Protein AF-A0A382WI12-F1 (afdb_monomer)

pLDDT: mean 92.74, std 7.68, range [66.31, 97.69]

Solvent-accessible surface area (backbone atoms only — not comparable to full-atom values): 3462 Å² total; per-residue (Å²): 130,58,68,83,76,53,75,80,56,76,57,24,56,53,37,33,54,35,47,78,71,73,44,56,58,94,76,42,59,46,64,49,100,87,63,52,75,39,61,78,49,66,90,91,65,50,48,50,74,91,81,58,135

Nearest PDB structures (foldseek):
  5aj4-assembly1_Ad  TM=3.447E-01  e=2.531E+00  Sus scrofa
  8qrk-assembly1_U  TM=3.013E-01  e=6.125E+00  Homo sapiens

Radius of gyration: 12.66 Å; Cα contacts (8 Å, |Δi|>4): 58; chains: 1; bounding box: 26×21×36 Å

Structure (mmCIF, N/CA/C/O backbone):
data_AF-A0A382WI12-F1
#
_entry.id   AF-A0A382WI12-F1
#
loop_
_atom_site.group_PDB
_atom_site.id
_atom_site.type_symbol
_atom_site.label_atom_id
_atom_site.label_alt_id
_atom_site.label_comp_id
_atom_site.label_asym_id
_atom_site.label_entity_id
_atom_site.label_seq_id
_atom_site.pdbx_PDB_ins_code
_atom_site.Cartn_x
_atom_site.Cartn_y
_atom_site.Cartn_z
_atom_site.occupancy
_atom_site.B_iso_or_equiv
_atom_site.auth_seq_id
_atom_site.auth_comp_id
_atom_site.auth_asym_id
_atom_site.auth_atom_id
_atom_site.pdbx_PDB_model_num
ATOM 1 N N . PRO A 1 1 ? -16.624 6.757 14.095 1.00 66.31 1 PRO A N 1
ATOM 2 C CA . PRO A 1 1 ? -16.860 5.373 13.644 1.00 66.31 1 PRO A CA 1
ATOM 3 C C . PRO A 1 1 ? -15.795 4.445 14.218 1.00 66.31 1 PRO A C 1
ATOM 5 O O . PRO A 1 1 ? -14.604 4.675 14.027 1.00 66.31 1 PRO A O 1
ATOM 8 N N . GLU A 1 2 ? -16.236 3.447 14.967 1.00 67.94 2 GLU A N 1
ATOM 9 C CA . GLU A 1 2 ? -15.380 2.353 15.408 1.00 67.94 2 GLU A CA 1
ATOM 10 C C . GLU A 1 2 ? -15.003 1.469 14.201 1.00 67.94 2 GLU A C 1
ATOM 12 O O . GLU A 1 2 ? -15.693 1.501 13.178 1.00 67.94 2 GLU A O 1
ATOM 17 N N . PRO A 1 3 ? -13.931 0.657 14.272 1.00 67.19 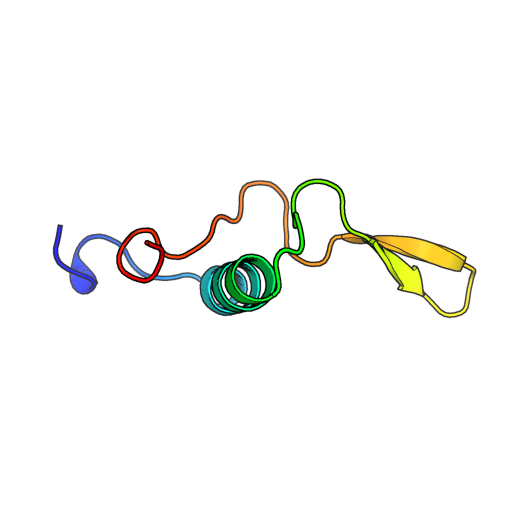3 PRO A N 1
ATOM 18 C CA . PRO A 1 3 ? -13.542 -0.238 13.174 1.00 67.19 3 PRO A CA 1
ATOM 19 C C . PRO A 1 3 ? -14.667 -1.179 12.712 1.00 67.19 3 PRO A C 1
ATOM 21 O O . PRO A 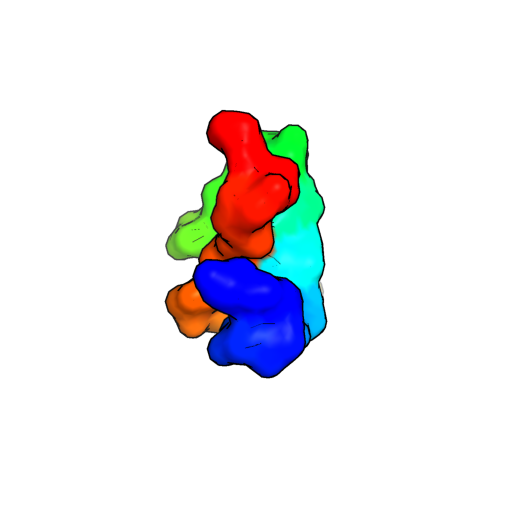1 3 ? -14.701 -1.590 11.555 1.00 67.19 3 PRO A O 1
ATOM 24 N N . VAL A 1 4 ? -15.613 -1.491 13.603 1.00 76.88 4 VAL A N 1
ATOM 25 C CA . VAL A 1 4 ? -16.805 -2.289 13.289 1.00 76.88 4 VAL A CA 1
ATOM 26 C C . VAL A 1 4 ? -17.827 -1.526 12.433 1.00 76.88 4 VAL A C 1
ATOM 28 O O . VAL A 1 4 ? -18.507 -2.141 11.617 1.00 76.88 4 VAL A O 1
ATOM 31 N N . ASP A 1 5 ? -17.888 -0.194 12.549 1.00 83.75 5 ASP A N 1
ATOM 32 C CA . ASP A 1 5 ? -18.794 0.670 11.774 1.00 83.75 5 ASP A CA 1
ATOM 33 C C . ASP A 1 5 ? -18.302 0.881 10.335 1.00 83.75 5 ASP A C 1
ATOM 35 O O . ASP A 1 5 ? -19.065 1.266 9.445 1.00 83.75 5 ASP A O 1
ATOM 39 N N . ARG A 1 6 ? -17.002 0.664 10.098 1.00 84.25 6 ARG A N 1
ATOM 40 C CA . ARG A 1 6 ? -16.353 0.791 8.792 1.00 84.25 6 ARG A CA 1
ATOM 41 C C . ARG A 1 6 ? -15.409 -0.398 8.577 1.00 84.25 6 ARG A C 1
ATOM 43 O O . ARG A 1 6 ? -14.213 -0.268 8.844 1.00 84.25 6 ARG A O 1
ATOM 50 N N . PRO A 1 7 ? -15.915 -1.534 8.066 1.00 87.38 7 PRO 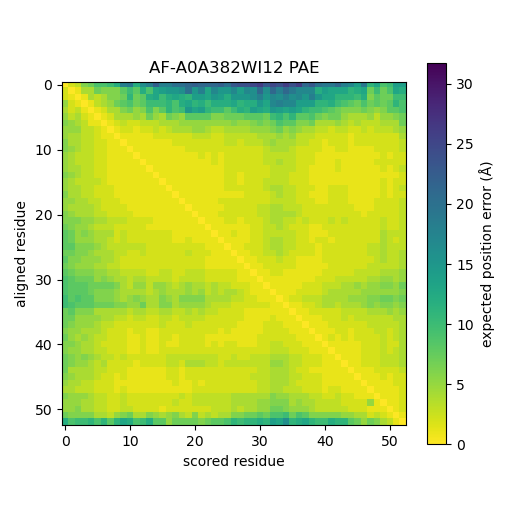A N 1
ATOM 51 C CA . PRO A 1 7 ? -15.088 -2.710 7.850 1.00 87.38 7 PRO A CA 1
ATOM 52 C C . PRO A 1 7 ? -13.938 -2.401 6.889 1.00 87.38 7 PRO A C 1
ATOM 54 O O . PRO A 1 7 ? -14.123 -1.761 5.850 1.00 87.38 7 PRO A O 1
ATOM 57 N N . VAL A 1 8 ? -12.753 -2.883 7.253 1.00 91.00 8 VAL A N 1
ATOM 58 C CA . VAL A 1 8 ? -11.518 -2.696 6.492 1.00 91.00 8 VAL A CA 1
ATOM 59 C C . VAL A 1 8 ? -11.437 -3.738 5.382 1.00 91.00 8 VAL A C 1
ATOM 61 O O . VAL A 1 8 ? -11.547 -4.941 5.627 1.00 91.00 8 VAL A O 1
ATOM 64 N N . LYS A 1 9 ? -11.200 -3.291 4.148 1.00 93.62 9 LYS A N 1
ATOM 65 C CA . LYS A 1 9 ? -10.847 -4.184 3.041 1.00 93.62 9 LYS A CA 1
ATOM 66 C C . LYS A 1 9 ? -9.385 -4.583 3.163 1.00 93.62 9 LYS A C 1
ATOM 68 O O . LYS A 1 9 ? -8.532 -3.758 3.472 1.00 93.62 9 LYS A O 1
ATOM 73 N N . PHE A 1 10 ? -9.062 -5.818 2.795 1.00 95.31 10 PHE A N 1
ATOM 74 C CA . PHE A 1 10 ? -7.681 -6.303 2.854 1.00 95.31 10 PHE A CA 1
ATOM 75 C C . PHE A 1 10 ? -6.697 -5.425 2.056 1.00 95.31 10 PHE A C 1
ATOM 77 O O . PHE A 1 10 ? -5.591 -5.157 2.513 1.00 95.31 10 PHE A O 1
ATOM 84 N N . GLN A 1 11 ? -7.120 -4.880 0.910 1.00 97.19 11 GLN A N 1
ATOM 85 C CA . GLN A 1 11 ? -6.280 -3.972 0.124 1.00 97.19 11 GLN A CA 1
ATOM 86 C C . GLN A 1 11 ? -5.985 -2.623 0.812 1.00 97.19 11 GLN A C 1
ATOM 88 O O . GLN A 1 11 ? -4.969 -2.003 0.504 1.00 97.19 11 GLN A O 1
ATOM 93 N N . GLU A 1 12 ? -6.798 -2.177 1.777 1.00 96.69 12 GLU A N 1
ATOM 94 C CA . GLU A 1 12 ? -6.499 -0.967 2.563 1.00 96.69 12 GLU A CA 1
ATOM 95 C C . GLU A 1 12 ? -5.276 -1.171 3.471 1.00 96.69 12 GLU A C 1
ATOM 97 O O . GLU A 1 12 ? -4.545 -0.217 3.740 1.00 96.69 12 GLU A O 1
ATOM 102 N N . VAL A 1 13 ? -4.984 -2.414 3.877 1.00 96.56 13 VAL A N 1
ATOM 103 C CA . VAL A 1 13 ? -3.753 -2.755 4.610 1.00 96.56 13 VAL A CA 1
ATOM 104 C C . VAL A 1 13 ? -2.529 -2.493 3.731 1.00 96.56 13 VAL A C 1
ATOM 106 O O . VAL A 1 13 ? -1.596 -1.811 4.155 1.00 96.56 13 VAL A O 1
ATOM 109 N N . PHE A 1 14 ? -2.555 -2.950 2.475 1.00 97.69 14 PHE A N 1
ATOM 110 C CA . PHE A 1 14 ? -1.471 -2.697 1.521 1.00 97.69 14 PHE A CA 1
ATOM 111 C C 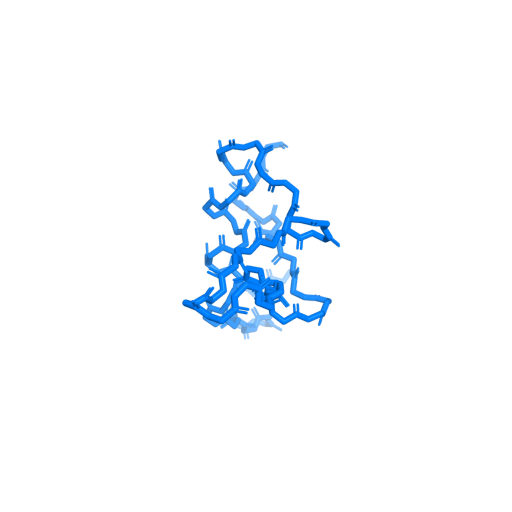. PHE A 1 14 ? -1.349 -1.220 1.159 1.00 97.69 14 PHE A C 1
ATOM 113 O O . PHE A 1 14 ? -0.242 -0.692 1.145 1.00 97.69 14 PHE A O 1
ATOM 120 N N . ALA A 1 15 ? -2.466 -0.524 0.926 1.00 97.38 15 ALA A N 1
ATOM 121 C CA . ALA A 1 15 ? -2.434 0.913 0.666 1.00 97.38 15 ALA A CA 1
ATOM 122 C C . ALA A 1 15 ? -1.799 1.691 1.828 1.00 97.38 15 ALA A C 1
ATOM 124 O O . ALA A 1 15 ? -1.025 2.616 1.594 1.00 97.38 15 ALA A O 1
ATOM 125 N N . THR A 1 16 ? -2.061 1.281 3.072 1.00 97.38 16 THR A N 1
ATOM 126 C CA . THR A 1 16 ? -1.427 1.863 4.264 1.00 97.38 16 THR A CA 1
ATOM 127 C C . THR A 1 16 ? 0.074 1.595 4.291 1.00 97.38 16 THR A C 1
ATOM 129 O O . THR A 1 16 ? 0.852 2.531 4.460 1.00 97.38 16 THR A O 1
ATOM 132 N N . LEU A 1 17 ? 0.496 0.350 4.046 1.00 97.06 17 LEU A N 1
ATOM 133 C CA . LEU A 1 17 ? 1.914 -0.008 3.978 1.00 97.06 17 LEU A CA 1
ATOM 134 C C . LEU A 1 17 ? 2.655 0.806 2.908 1.00 97.06 17 LEU A C 1
ATOM 136 O O . LEU A 1 17 ? 3.700 1.387 3.188 1.00 97.06 17 LEU A O 1
ATOM 140 N N . TYR A 1 18 ? 2.106 0.888 1.695 1.00 97.12 18 TYR A N 1
ATOM 141 C CA . TYR A 1 18 ? 2.702 1.665 0.608 1.00 97.12 18 TYR A CA 1
ATOM 142 C C . TYR A 1 18 ? 2.759 3.160 0.934 1.00 97.12 18 TYR A C 1
ATOM 144 O O . TYR A 1 18 ? 3.776 3.795 0.663 1.00 97.12 18 TYR A O 1
ATOM 152 N N . ASN A 1 19 ? 1.735 3.707 1.595 1.00 96.69 19 ASN A N 1
ATOM 153 C CA . ASN A 1 19 ? 1.750 5.088 2.069 1.00 96.69 19 ASN A CA 1
ATOM 154 C C . ASN A 1 19 ? 2.880 5.342 3.081 1.00 96.69 19 ASN A C 1
ATOM 156 O O . ASN A 1 19 ? 3.598 6.329 2.949 1.00 96.69 19 ASN A O 1
ATOM 160 N N . CYS A 1 20 ? 3.097 4.440 4.045 1.00 96.25 20 CYS A N 1
ATOM 161 C CA . CYS A 1 20 ? 4.214 4.535 4.995 1.00 96.25 20 CYS A CA 1
ATOM 162 C C . CYS A 1 20 ? 5.590 4.497 4.309 1.00 96.25 20 CYS A C 1
ATOM 164 O O . CYS A 1 20 ? 6.552 5.058 4.826 1.00 96.25 20 CYS A O 1
ATOM 166 N N . LEU A 1 21 ? 5.679 3.865 3.137 1.00 96.25 21 LEU A N 1
ATOM 167 C CA . LEU A 1 21 ? 6.879 3.826 2.300 1.00 96.25 21 LEU A CA 1
ATOM 168 C C . LEU A 1 21 ? 6.991 5.026 1.339 1.00 96.25 21 LEU A C 1
ATOM 170 O O . LEU A 1 21 ? 7.912 5.068 0.525 1.00 96.25 21 LEU A O 1
ATOM 174 N N . GLY A 1 22 ? 6.063 5.987 1.395 1.00 95.88 22 GLY A N 1
ATOM 175 C CA . GLY A 1 22 ? 6.029 7.145 0.496 1.00 95.88 22 GLY A CA 1
ATOM 176 C C . GLY A 1 22 ? 5.599 6.815 -0.939 1.00 95.88 22 GLY A C 1
ATOM 177 O O . GLY A 1 22 ? 5.828 7.606 -1.853 1.00 95.88 22 GLY A O 1
ATOM 178 N N . ILE A 1 23 ? 4.986 5.651 -1.163 1.00 96.69 23 ILE A N 1
ATOM 179 C CA . ILE A 1 23 ? 4.550 5.192 -2.482 1.00 96.69 23 ILE A CA 1
ATOM 180 C C . ILE A 1 23 ? 3.104 5.630 -2.722 1.00 96.69 23 ILE A C 1
ATOM 182 O O . ILE A 1 23 ? 2.182 5.224 -2.015 1.00 96.69 23 ILE A O 1
ATOM 186 N N . ASN A 1 24 ? 2.890 6.420 -3.775 1.00 94.88 24 ASN A N 1
ATOM 187 C CA . ASN A 1 24 ? 1.555 6.836 -4.190 1.00 94.88 24 ASN A CA 1
ATOM 188 C C . ASN A 1 24 ? 0.851 5.720 -4.978 1.00 94.88 24 ASN A C 1
ATOM 190 O O . ASN A 1 24 ? 1.084 5.551 -6.175 1.00 94.88 24 ASN A O 1
ATOM 194 N N . THR A 1 25 ? -0.053 4.988 -4.330 1.00 95.19 25 THR A N 1
ATOM 195 C CA . THR A 1 25 ? -0.801 3.887 -4.959 1.00 95.19 25 THR A CA 1
ATOM 196 C C . THR A 1 25 ? -1.756 4.325 -6.073 1.00 95.19 25 THR A C 1
ATOM 198 O O . THR A 1 25 ? -2.157 3.486 -6.874 1.00 95.19 25 THR A O 1
ATOM 201 N N . ALA A 1 26 ? -2.096 5.617 -6.177 1.00 92.94 26 ALA A N 1
ATOM 2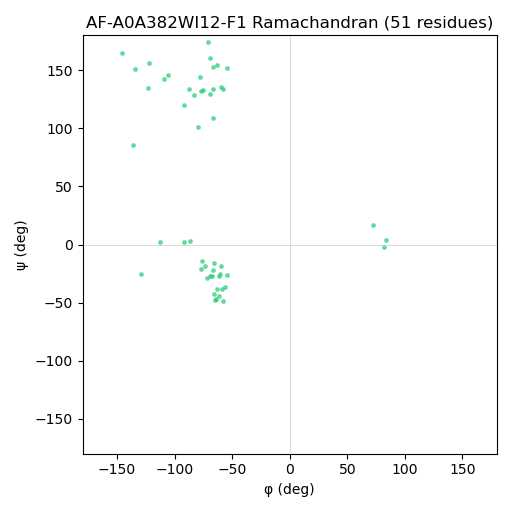02 C CA . ALA A 1 26 ? -2.947 6.132 -7.252 1.00 92.94 26 ALA A CA 1
ATOM 203 C C . ALA A 1 26 ? -2.227 6.194 -8.611 1.00 92.94 26 ALA A C 1
ATOM 205 O O . ALA A 1 26 ? -2.874 6.300 -9.652 1.00 92.94 26 ALA A O 1
ATOM 206 N N . THR A 1 27 ? -0.893 6.155 -8.612 1.00 95.56 27 THR A N 1
ATOM 207 C CA . THR A 1 27 ? -0.072 6.264 -9.828 1.00 95.56 27 THR A CA 1
ATOM 208 C C . THR A 1 27 ? 0.965 5.154 -9.952 1.00 95.56 27 THR A C 1
ATOM 210 O O . THR A 1 27 ? 1.373 4.826 -11.066 1.00 95.56 27 THR A O 1
ATOM 213 N N . ALA A 1 28 ? 1.390 4.562 -8.836 1.00 96.44 28 ALA A N 1
ATOM 214 C CA . ALA A 1 28 ? 2.376 3.498 -8.826 1.00 96.44 28 ALA A CA 1
ATOM 215 C C . ALA A 1 28 ? 1.835 2.226 -9.488 1.00 96.44 28 ALA A C 1
ATOM 217 O O . ALA A 1 28 ? 0.728 1.764 -9.202 1.00 96.44 28 ALA A O 1
ATOM 218 N N . THR A 1 29 ? 2.664 1.640 -10.347 1.00 97.00 29 THR A N 1
ATOM 219 C CA . THR A 1 29 ? 2.385 0.371 -11.015 1.00 97.00 29 THR A CA 1
ATOM 220 C C . THR A 1 29 ? 3.608 -0.532 -10.953 1.00 97.00 29 THR A C 1
ATOM 222 O O . THR A 1 29 ? 4.746 -0.057 -10.928 1.00 97.00 29 THR A O 1
ATOM 225 N N . VAL A 1 30 ? 3.375 -1.842 -10.947 1.00 95.81 30 VAL A N 1
ATOM 226 C CA . VAL A 1 30 ? 4.405 -2.850 -11.214 1.00 95.81 30 VAL A CA 1
ATOM 227 C C . VAL A 1 30 ? 4.184 -3.433 -12.595 1.00 95.81 30 VAL A C 1
ATOM 229 O O . VAL A 1 30 ? 3.048 -3.572 -13.044 1.00 95.81 30 VAL A O 1
ATOM 232 N N . LYS A 1 31 ? 5.268 -3.780 -13.283 1.00 97.69 31 LYS A N 1
ATOM 233 C CA . LYS A 1 31 ? 5.171 -4.483 -14.559 1.00 97.69 31 LYS A CA 1
ATOM 234 C C . LYS A 1 31 ? 5.105 -5.981 -14.311 1.00 97.69 31 LYS A C 1
ATOM 236 O O . LYS A 1 31 ? 5.901 -6.510 -13.538 1.00 97.69 31 LYS A O 1
ATOM 241 N N . ASP A 1 32 ? 4.183 -6.654 -14.983 1.00 95.06 32 ASP A N 1
ATOM 242 C CA . ASP A 1 32 ? 4.208 -8.112 -15.071 1.00 95.06 32 ASP A CA 1
ATOM 243 C C . ASP A 1 32 ? 5.380 -8.590 -15.965 1.00 95.06 32 ASP A C 1
ATOM 245 O O . ASP A 1 32 ? 6.068 -7.767 -16.583 1.00 95.06 32 ASP A O 1
ATOM 249 N N . PRO A 1 33 ? 5.635 -9.907 -16.078 1.00 97.12 33 PRO A N 1
ATOM 250 C CA . PRO A 1 33 ? 6.698 -10.426 -16.944 1.00 97.12 33 PRO A CA 1
ATOM 251 C C . PRO A 1 33 ? 6.554 -10.068 -18.434 1.00 97.12 33 PRO A C 1
ATOM 253 O O . PRO A 1 33 ? 7.529 -10.147 -19.174 1.00 97.12 33 PRO A O 1
ATOM 256 N N . GLN A 1 34 ? 5.360 -9.674 -18.888 1.00 97.19 34 GLN A N 1
ATOM 257 C CA . GLN A 1 34 ? 5.093 -9.219 -20.258 1.00 97.19 34 GLN A CA 1
ATOM 258 C C . GLN A 1 34 ? 5.246 -7.693 -20.397 1.00 97.19 34 GLN A C 1
ATOM 260 O O . GLN A 1 34 ? 5.024 -7.141 -21.474 1.00 97.19 34 GLN A O 1
ATOM 265 N N . GLY A 1 35 ? 5.623 -6.997 -19.321 1.00 95.88 35 GLY A N 1
ATOM 266 C CA . GLY A 1 35 ? 5.830 -5.555 -19.286 1.00 95.88 35 GLY A CA 1
ATOM 267 C C . GLY A 1 35 ? 4.558 -4.732 -19.076 1.00 95.88 35 GLY A C 1
ATOM 268 O O . GLY A 1 35 ? 4.643 -3.501 -19.112 1.00 95.88 35 GLY A O 1
ATOM 269 N N . ARG A 1 36 ? 3.392 -5.360 -18.858 1.00 97.25 36 ARG A N 1
ATOM 270 C CA . ARG A 1 36 ? 2.125 -4.632 -18.683 1.00 97.25 36 ARG A CA 1
ATOM 271 C C . ARG A 1 36 ? 2.059 -4.034 -17.277 1.00 97.25 36 ARG A C 1
ATOM 273 O O . ARG A 1 36 ? 2.346 -4.751 -16.318 1.00 97.25 36 ARG A O 1
ATOM 280 N N . PRO A 1 37 ? 1.698 -2.749 -17.132 1.00 97.44 37 PRO A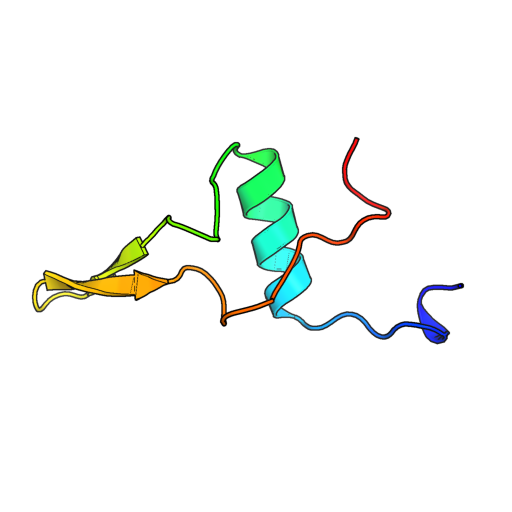 N 1
ATOM 281 C CA . PRO A 1 37 ? 1.575 -2.124 -15.825 1.00 97.44 37 PRO A CA 1
ATOM 282 C C . PRO A 1 37 ? 0.297 -2.581 -15.113 1.00 97.44 37 PRO A C 1
ATOM 284 O O . PRO A 1 37 ? -0.790 -2.543 -15.686 1.00 97.44 37 PRO A O 1
ATOM 287 N N . HIS A 1 38 ? 0.435 -2.945 -13.842 1.00 96.50 38 HIS A N 1
ATOM 288 C CA . HIS A 1 38 ? -0.657 -3.246 -12.918 1.00 96.50 38 HIS A CA 1
ATOM 289 C C . HIS A 1 38 ? -0.545 -2.341 -11.697 1.00 96.50 38 HIS A C 1
ATOM 291 O O . HIS A 1 38 ? 0.548 -2.158 -11.157 1.00 96.50 38 HIS A O 1
ATOM 297 N N . TYR A 1 39 ? -1.662 -1.765 -11.264 1.00 97.31 39 TYR A N 1
ATOM 298 C CA . TYR A 1 39 ? -1.701 -0.958 -10.046 1.00 97.31 39 TYR A CA 1
ATOM 299 C C . TYR A 1 39 ? -1.455 -1.812 -8.800 1.00 97.31 39 TYR A C 1
ATOM 301 O O . TYR A 1 39 ? -1.738 -3.008 -8.782 1.00 97.31 39 TYR A O 1
ATOM 309 N N . LEU A 1 40 ? -0.924 -1.178 -7.752 1.00 96.62 40 LEU A N 1
ATOM 310 C CA . LEU A 1 40 ? -0.588 -1.857 -6.495 1.00 96.62 40 LEU A CA 1
ATOM 311 C C . LEU A 1 40 ? -1.822 -2.313 -5.702 1.00 96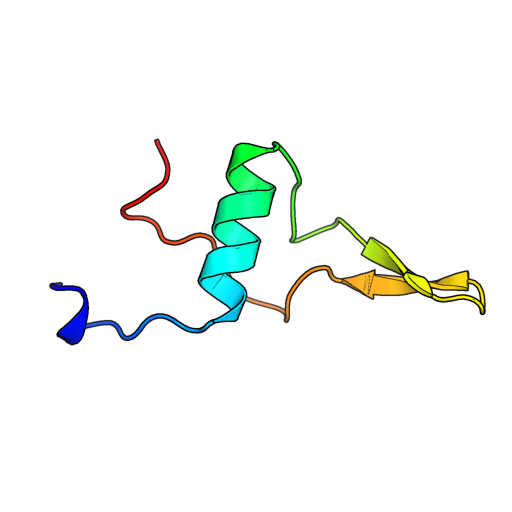.62 40 LEU A C 1
ATOM 313 O O . LEU A 1 40 ? -1.741 -3.256 -4.919 1.00 96.62 40 LEU A O 1
ATOM 317 N N . VAL A 1 41 ? -2.942 -1.614 -5.881 1.00 96.94 41 VAL A N 1
ATOM 318 C CA . VAL A 1 41 ? -4.252 -1.893 -5.280 1.00 96.94 41 VAL A CA 1
ATOM 319 C C . VAL A 1 41 ? -5.345 -1.507 -6.277 1.00 96.94 41 VAL A C 1
ATOM 321 O O . VAL A 1 41 ? -5.088 -0.765 -7.230 1.00 96.94 41 VAL A O 1
ATOM 324 N N . ASP A 1 42 ? -6.568 -1.975 -6.046 1.00 96.56 42 ASP A N 1
ATOM 325 C CA . ASP A 1 42 ? -7.725 -1.623 -6.859 1.00 96.56 42 ASP A CA 1
ATOM 326 C C . ASP A 1 42 ? -8.018 -0.119 -6.777 1.00 96.56 42 ASP A C 1
ATOM 328 O O . ASP A 1 42 ? -7.734 0.569 -5.788 1.00 96.56 42 ASP A O 1
ATOM 332 N N . SER A 1 43 ? -8.657 0.396 -7.826 1.00 94.25 43 SER A N 1
ATOM 333 C CA . SER A 1 43 ? -9.039 1.804 -7.890 1.00 94.25 43 SER A CA 1
ATOM 334 C C . SER A 1 43 ? -9.939 2.199 -6.715 1.00 94.25 43 SER A C 1
ATOM 336 O O . SER A 1 43 ? -10.900 1.511 -6.369 1.00 94.25 43 SER A O 1
ATOM 338 N N . GLY A 1 44 ? -9.627 3.337 -6.095 1.00 92.38 44 GLY A N 1
ATOM 339 C CA . GLY A 1 44 ? -10.388 3.881 -4.971 1.00 92.38 44 GLY A CA 1
ATOM 340 C C . GLY A 1 44 ? -10.053 3.275 -3.605 1.00 92.38 44 GLY A C 1
ATOM 341 O O . GLY A 1 44 ? -10.593 3.753 -2.604 1.00 92.38 44 GLY A O 1
ATOM 342 N N . ILE A 1 45 ? -9.152 2.290 -3.527 1.00 96.50 45 ILE A N 1
ATOM 343 C CA . ILE A 1 45 ? -8.589 1.849 -2.249 1.00 96.50 45 ILE A CA 1
ATOM 344 C C . ILE A 1 45 ? -7.678 2.941 -1.694 1.00 96.50 45 ILE A C 1
ATOM 346 O O . ILE A 1 45 ? -6.803 3.468 -2.381 1.00 96.50 45 ILE A O 1
ATOM 350 N N . LYS A 1 46 ? -7.904 3.285 -0.428 1.00 95.50 46 LYS A N 1
ATOM 351 C CA . LYS A 1 46 ? -7.166 4.322 0.292 1.00 95.50 46 LYS A CA 1
ATOM 352 C C . LYS A 1 46 ? -6.518 3.721 1.539 1.00 95.50 46 LYS A C 1
ATOM 354 O O . LYS A 1 46 ? -7.013 2.712 2.039 1.00 95.50 46 LYS A O 1
ATOM 359 N N . PRO A 1 47 ? -5.439 4.330 2.052 1.00 96.50 47 PRO A N 1
ATOM 360 C CA . PRO A 1 47 ? -4.896 3.972 3.354 1.00 96.50 47 PRO A CA 1
ATOM 361 C C . PRO A 1 47 ? -5.956 4.048 4.459 1.00 96.50 47 PRO A C 1
ATOM 363 O O . PRO A 1 47 ? -6.901 4.843 4.390 1.00 96.50 47 PRO A O 1
ATOM 366 N N . ILE A 1 48 ? -5.770 3.240 5.498 1.00 95.19 48 ILE A N 1
ATOM 367 C CA . ILE A 1 48 ? -6.570 3.279 6.719 1.00 95.19 48 ILE A CA 1
ATOM 368 C C . ILE A 1 48 ? -6.270 4.614 7.402 1.00 95.19 48 ILE A C 1
ATOM 370 O O . ILE A 1 48 ? -5.165 4.840 7.894 1.00 95.19 48 ILE A O 1
ATOM 374 N N . ARG A 1 49 ? -7.251 5.522 7.382 1.00 91.75 49 ARG A N 1
ATOM 375 C CA . ARG A 1 49 ? -7.086 6.917 7.822 1.00 91.75 49 ARG A CA 1
ATOM 376 C C . ARG A 1 49 ? -6.683 7.034 9.293 1.00 91.75 49 ARG A C 1
ATOM 378 O O . ARG A 1 49 ? -6.087 8.023 9.680 1.00 91.75 49 ARG A O 1
ATOM 385 N N . GLU A 1 50 ? -7.030 6.035 10.097 1.00 90.88 50 GLU A N 1
ATOM 386 C CA . GLU A 1 50 ? -6.738 5.964 11.524 1.00 90.88 50 GLU A CA 1
ATOM 387 C C . GLU A 1 50 ? -5.266 5.603 11.812 1.00 90.88 50 GLU A C 1
ATOM 389 O O . GLU A 1 50 ? -4.821 5.750 12.946 1.00 90.88 50 GLU A O 1
ATOM 394 N N . LEU A 1 51 ? -4.515 5.122 10.809 1.00 91.62 51 LEU A N 1
ATOM 395 C CA . LEU A 1 51 ? -3.130 4.638 10.940 1.00 91.62 51 LEU A CA 1
ATOM 396 C C . LEU A 1 51 ? -2.094 5.511 10.218 1.00 91.62 51 LEU A C 1
ATOM 398 O O . LEU A 1 51 ? -0.911 5.174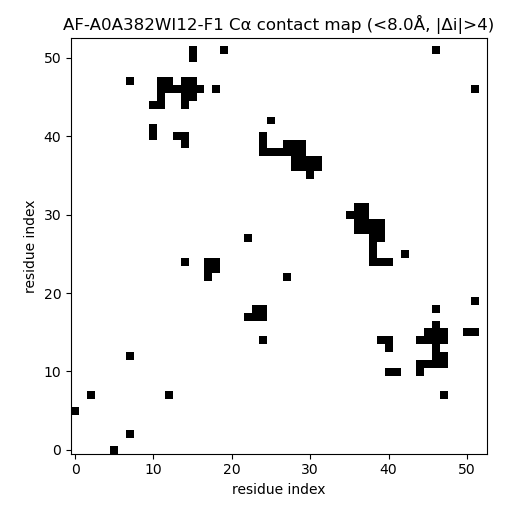 10.196 1.00 91.62 51 LEU A O 1
ATOM 402 N N . 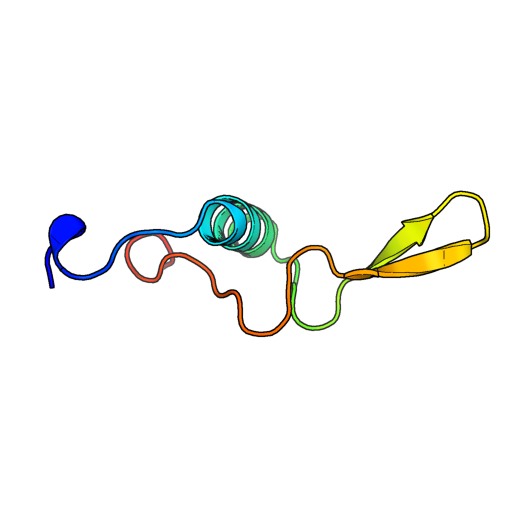ILE A 1 52 ? -2.528 6.603 9.597 1.00 88.75 52 ILE A N 1
ATOM 403 C CA . ILE A 1 52 ? -1.660 7.552 8.895 1.00 88.75 52 ILE A CA 1
ATOM 404 C C . ILE A 1 52 ? -1.589 8.860 9.691 1.00 88.75 52 ILE A C 1
ATOM 406 O O . ILE A 1 52 ? -2.579 9.260 10.304 1.00 88.75 52 ILE A O 1
ATOM 410 N N . SER A 1 53 ? -0.406 9.483 9.708 1.00 79.88 53 SER A N 1
ATOM 411 C CA . SER A 1 53 ? -0.141 10.748 10.411 1.00 79.88 53 SER A CA 1
ATOM 412 C C . SER A 1 53 ? -0.443 11.973 9.559 1.00 79.88 53 SER A C 1
ATOM 414 O O . SER A 1 53 ? -0.413 11.858 8.313 1.00 79.88 53 SER A O 1
#

Foldseek 3Di:
DPCVVPPDDPVLVVQQVCVVVVHDQQPDFDADPVGDTDGPGDPPRHHPPVNDD

Secondary structure (DSSP, 8-state):
--TTTSPPPHHHHHHHHHHHTT--TTT-EEE-TT--EEESS-TT----GGG--

Organism: NCBI:txid408172

Mean predicted aligned error: 3.66 Å

Sequence (53 aa):
PEPVDRPVKFQEVFATLYNCLGINTATATVKDPQGRPHYLVDSGIKPIRELIS